Protein AF-A0A645CB06-F1 (afdb_monomer)

Structure (mmCIF, N/CA/C/O backbone):
data_AF-A0A645CB06-F1
#
_entry.id   AF-A0A645CB06-F1
#
loop_
_atom_site.group_PDB
_atom_site.id
_atom_site.type_symbol
_atom_site.label_atom_id
_atom_site.label_alt_id
_atom_site.label_comp_id
_atom_site.label_asym_id
_atom_site.label_entity_id
_atom_site.label_seq_id
_atom_site.pdbx_PDB_ins_code
_atom_site.Cartn_x
_atom_site.Cartn_y
_atom_site.Cartn_z
_atom_site.occupancy
_atom_site.B_iso_or_equiv
_atom_site.auth_seq_id
_atom_site.auth_comp_id
_atom_site.auth_asym_id
_atom_site.auth_atom_id
_atom_site.pdbx_PDB_model_num
ATOM 1 N N . MET A 1 1 ? -3.527 13.527 -7.424 1.00 61.41 1 MET A N 1
ATOM 2 C CA . MET A 1 1 ? -4.288 12.298 -7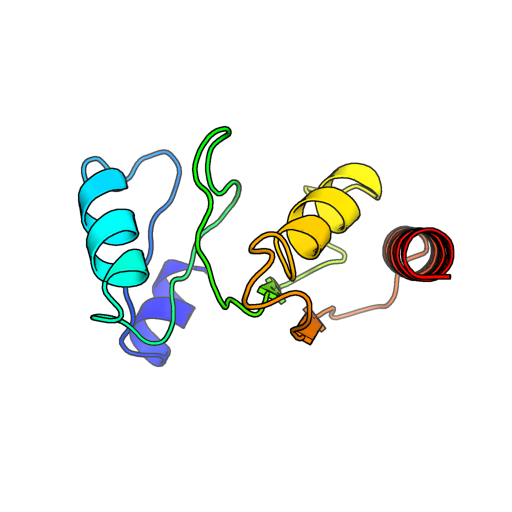.743 1.00 61.41 1 MET A CA 1
ATOM 3 C C . MET A 1 1 ? -5.057 11.778 -6.530 1.00 61.41 1 MET A C 1
ATOM 5 O O . MET A 1 1 ? -6.272 11.673 -6.624 1.00 61.41 1 MET A O 1
ATOM 9 N N . SER A 1 2 ? -4.398 11.573 -5.382 1.00 72.00 2 SER A N 1
ATOM 10 C CA . SER A 1 2 ? -5.005 11.090 -4.123 1.00 72.00 2 SER A CA 1
ATOM 11 C C . SER A 1 2 ? -6.306 11.798 -3.714 1.00 72.00 2 SER A C 1
ATOM 13 O O . SER A 1 2 ? -7.317 11.135 -3.523 1.00 72.00 2 SER A O 1
ATOM 15 N N . LEU A 1 3 ? -6.337 13.137 -3.680 1.00 77.62 3 LEU A N 1
ATOM 16 C CA . LEU A 1 3 ? -7.549 13.892 -3.309 1.00 77.62 3 LEU A CA 1
ATOM 17 C C . LEU A 1 3 ? -8.709 13.752 -4.309 1.00 77.62 3 LEU A C 1
ATOM 19 O O . LEU A 1 3 ? -9.864 13.887 -3.922 1.00 77.62 3 LEU A O 1
ATOM 23 N N . ARG A 1 4 ? -8.427 13.509 -5.597 1.00 83.44 4 ARG A N 1
ATOM 24 C CA . ARG A 1 4 ? -9.481 13.287 -6.603 1.00 83.44 4 ARG A CA 1
ATOM 25 C C . ARG A 1 4 ? -10.083 11.894 -6.459 1.00 83.44 4 ARG A C 1
ATOM 27 O O . ARG A 1 4 ? -11.300 11.775 -6.476 1.00 83.44 4 ARG A O 1
ATOM 34 N N . LEU A 1 5 ? -9.239 10.877 -6.271 1.00 83.88 5 LEU A N 1
ATOM 35 C CA . LEU A 1 5 ? -9.682 9.502 -6.039 1.00 83.88 5 LEU A CA 1
ATOM 36 C C . LEU A 1 5 ? -10.510 9.400 -4.752 1.00 83.88 5 LEU A C 1
ATOM 38 O O . LEU A 1 5 ? -11.590 8.829 -4.763 1.00 83.88 5 LEU A O 1
ATOM 42 N N . ALA A 1 6 ? -10.047 10.034 -3.677 1.00 86.38 6 ALA A N 1
ATOM 43 C CA . ALA A 1 6 ? -10.762 10.088 -2.407 1.00 86.38 6 ALA A CA 1
ATOM 44 C C . ALA A 1 6 ? -12.143 10.748 -2.526 1.00 86.38 6 ALA A C 1
ATOM 46 O O . ALA A 1 6 ? -13.126 10.219 -2.020 1.00 86.38 6 ALA A O 1
ATOM 47 N N . LYS A 1 7 ? -12.234 11.866 -3.262 1.00 86.81 7 LYS A N 1
ATOM 48 C CA . LYS A 1 7 ? -13.517 12.513 -3.572 1.00 86.81 7 LYS A CA 1
ATOM 49 C C . LYS A 1 7 ? -14.434 11.617 -4.402 1.00 86.81 7 LYS A C 1
ATOM 51 O O . LYS A 1 7 ? -15.618 11.559 -4.113 1.00 86.81 7 LYS A O 1
ATOM 56 N N . LEU A 1 8 ? -13.895 10.924 -5.406 1.00 89.62 8 LEU A N 1
ATOM 57 C CA . LEU A 1 8 ? -14.668 10.008 -6.248 1.00 89.62 8 LEU A CA 1
ATOM 58 C C . LEU A 1 8 ? -15.239 8.838 -5.432 1.00 89.62 8 LEU A C 1
ATOM 60 O O . LEU A 1 8 ? -16.406 8.490 -5.580 1.00 89.62 8 LEU A O 1
ATOM 64 N N . LEU A 1 9 ? -14.419 8.263 -4.552 1.00 88.12 9 LEU A N 1
ATOM 65 C CA . LEU A 1 9 ? -14.780 7.129 -3.703 1.00 88.12 9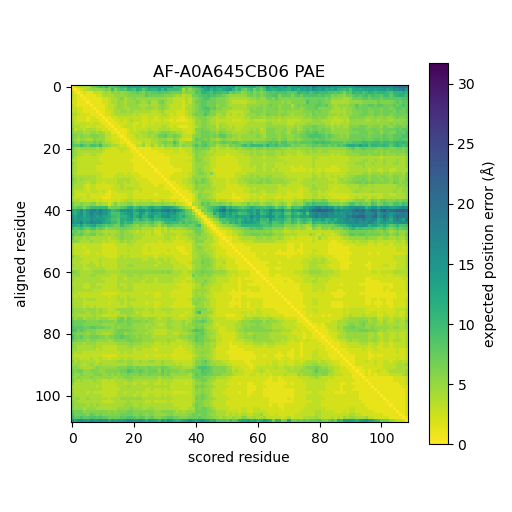 LEU A CA 1
ATOM 66 C C . LEU A 1 9 ? -15.521 7.535 -2.417 1.00 88.12 9 LEU A C 1
ATOM 68 O O . LEU A 1 9 ? -15.936 6.658 -1.672 1.00 88.12 9 LEU A O 1
ATOM 72 N N . HIS A 1 10 ? -15.699 8.835 -2.158 1.00 90.25 10 HIS A N 1
ATOM 73 C CA . HIS A 1 10 ? -16.300 9.374 -0.930 1.00 90.25 10 HIS A CA 1
ATOM 74 C C . HIS A 1 10 ? -15.637 8.851 0.357 1.00 90.25 10 HIS A C 1
ATOM 76 O O . HIS A 1 10 ? -16.306 8.482 1.320 1.00 90.25 10 HIS A O 1
ATOM 82 N N . VAL A 1 11 ? -14.303 8.821 0.370 1.00 91.56 11 VAL A N 1
ATOM 83 C CA . VAL A 1 11 ? -13.492 8.252 1.459 1.00 91.56 11 VAL A CA 1
ATOM 84 C C . VAL A 1 11 ? -12.462 9.258 1.969 1.00 91.56 11 VAL A C 1
ATOM 86 O O . VAL A 1 11 ? -12.068 10.171 1.232 1.00 91.56 11 VAL A O 1
ATOM 89 N N . PRO A 1 12 ? -11.990 9.115 3.219 1.00 91.50 12 PRO A N 1
ATOM 90 C CA . PRO A 1 12 ? -10.935 9.960 3.754 1.00 91.50 12 PRO A CA 1
ATOM 91 C C . PRO A 1 12 ? -9.619 9.782 2.996 1.00 91.50 12 PRO A C 1
ATOM 93 O O . PRO A 1 12 ? -9.291 8.710 2.476 1.00 91.50 12 PRO A O 1
ATOM 96 N N . ALA A 1 13 ? -8.827 10.853 2.989 1.00 90.25 13 ALA A N 1
ATOM 97 C CA . ALA A 1 13 ? -7.468 10.816 2.489 1.00 90.25 13 ALA A CA 1
ATOM 98 C C . ALA A 1 13 ? -6.527 11.692 3.297 1.00 90.25 13 ALA A C 1
ATOM 100 O O . ALA A 1 13 ? -6.905 12.778 3.738 1.00 90.25 13 ALA A O 1
ATOM 101 N N . PHE A 1 14 ? -5.278 11.252 3.415 1.00 88.62 14 PHE A N 1
ATOM 102 C CA . PHE A 1 14 ? -4.230 12.032 4.058 1.00 88.62 14 PHE A CA 1
ATOM 103 C C . PHE A 1 14 ? -2.908 11.968 3.289 1.00 88.62 14 PHE A C 1
ATOM 105 O O . PHE A 1 14 ? -2.665 11.105 2.443 1.00 88.62 14 PHE A O 1
ATOM 112 N N . ASN A 1 15 ? -2.044 12.933 3.571 1.00 86.19 15 ASN A N 1
ATOM 113 C CA . ASN A 1 15 ? -0.653 12.961 3.134 1.00 86.19 15 ASN A CA 1
ATOM 114 C C . ASN A 1 15 ? 0.222 13.532 4.261 1.00 86.19 15 ASN A C 1
ATOM 116 O O . ASN A 1 15 ? -0.277 13.850 5.338 1.00 86.19 15 ASN A O 1
ATOM 120 N N . SER A 1 16 ? 1.520 13.699 4.007 1.00 81.19 16 SER A N 1
ATOM 121 C CA . SER A 1 16 ? 2.487 14.209 4.990 1.00 81.19 16 SER A CA 1
ATOM 122 C C . SER A 1 16 ? 2.187 15.609 5.548 1.00 81.19 16 SER A C 1
ATOM 124 O O . SER A 1 16 ? 2.786 15.998 6.544 1.00 81.19 16 SER A O 1
ATOM 126 N N . LYS A 1 17 ? 1.280 16.373 4.930 1.00 83.88 17 LYS A N 1
ATOM 127 C CA . LYS A 1 17 ? 0.850 17.708 5.373 1.00 83.88 17 LYS A CA 1
ATOM 128 C C . LYS A 1 17 ? -0.525 17.710 6.046 1.00 83.88 17 LYS A C 1
ATOM 130 O O . LYS A 1 17 ? -1.014 18.781 6.392 1.00 83.88 17 LYS A O 1
ATOM 135 N N . THR A 1 18 ? -1.180 16.557 6.185 1.00 86.31 18 THR A N 1
ATOM 136 C CA . THR A 1 18 ? -2.481 16.464 6.858 1.00 86.31 18 THR A CA 1
ATOM 137 C C . THR A 1 18 ? -2.273 16.533 8.375 1.00 86.31 18 THR A C 1
ATOM 139 O O . THR A 1 18 ? -1.632 15.630 8.913 1.00 86.31 18 THR A O 1
ATOM 142 N N . PRO A 1 19 ? -2.797 17.563 9.069 1.00 83.81 19 PRO A N 1
ATOM 143 C CA . PRO A 1 19 ? -2.575 17.737 10.506 1.00 83.81 19 PRO A CA 1
ATOM 144 C C . PRO A 1 19 ? -3.227 16.626 11.342 1.00 83.81 19 PRO A C 1
ATOM 146 O O . PRO A 1 19 ? -2.600 16.112 12.260 1.00 83.81 19 PRO A O 1
ATOM 149 N N . ASP A 1 20 ? -4.425 16.173 10.964 1.00 84.19 20 ASP A N 1
ATOM 150 C CA . ASP A 1 20 ? -5.239 15.247 11.771 1.00 84.19 20 ASP A CA 1
ATOM 151 C C . ASP A 1 20 ? -5.159 13.786 11.289 1.00 84.19 20 ASP A C 1
ATOM 153 O O . ASP A 1 20 ? -6.139 13.036 11.313 1.00 84.19 20 ASP A O 1
ATOM 157 N N . LYS A 1 21 ? -3.988 13.366 10.792 1.00 85.75 21 LYS A N 1
ATOM 158 C CA . LYS A 1 21 ? -3.791 12.021 10.217 1.00 85.75 21 LYS A CA 1
ATOM 159 C C . LYS A 1 21 ? -4.117 10.900 11.218 1.00 85.75 21 LYS A C 1
ATOM 161 O O . LYS A 1 21 ? -4.718 9.903 10.828 1.00 85.75 21 LYS A O 1
ATOM 166 N N . ASP A 1 22 ? -3.776 11.085 12.493 1.00 86.44 22 ASP A N 1
ATOM 167 C CA . ASP A 1 22 ? -3.931 10.058 13.528 1.00 86.44 22 ASP A CA 1
ATOM 168 C C . ASP A 1 22 ? -5.411 9.793 13.813 1.00 86.44 22 ASP A C 1
ATOM 170 O O . ASP A 1 22 ? -5.843 8.643 13.867 1.00 86.44 22 ASP A O 1
ATOM 174 N N . GLN A 1 23 ? -6.227 10.851 13.853 1.00 89.56 23 GLN A N 1
ATOM 175 C CA . GLN A 1 23 ? -7.673 10.726 14.011 1.00 89.56 23 GLN A CA 1
ATOM 176 C C . GLN A 1 23 ? -8.309 9.972 12.833 1.00 89.56 23 GLN A C 1
ATOM 178 O O . GLN A 1 23 ? -9.184 9.131 13.040 1.00 89.56 23 GLN A O 1
ATOM 183 N N . LEU A 1 24 ? -7.879 10.246 11.596 1.00 89.62 24 LEU A N 1
ATOM 184 C CA . LEU A 1 24 ? -8.366 9.530 10.410 1.00 89.62 24 LEU A CA 1
ATOM 185 C C . LEU A 1 24 ? -7.984 8.046 10.441 1.00 89.62 24 LEU A C 1
ATOM 187 O O . LEU A 1 24 ? -8.807 7.189 10.113 1.00 89.62 24 LEU A O 1
ATOM 191 N N . ILE A 1 25 ? -6.755 7.741 10.859 1.00 88.44 25 ILE A N 1
ATOM 192 C CA . ILE A 1 25 ? -6.262 6.370 11.009 1.00 88.44 25 ILE A CA 1
ATOM 193 C C . ILE A 1 25 ? -7.058 5.627 12.083 1.00 88.44 25 ILE A C 1
ATOM 195 O O . ILE A 1 25 ? -7.468 4.492 11.850 1.00 88.44 25 ILE A O 1
ATOM 199 N N . ASP A 1 26 ? -7.336 6.260 13.222 1.00 89.50 26 ASP A N 1
ATOM 200 C CA . ASP A 1 26 ? -8.138 5.656 14.287 1.00 89.50 26 ASP A CA 1
ATOM 201 C C . ASP A 1 26 ? -9.581 5.400 13.847 1.00 89.50 26 ASP A C 1
ATOM 203 O O . ASP A 1 26 ? -10.140 4.342 14.136 1.00 89.50 26 ASP A O 1
ATOM 207 N N . GLN A 1 27 ? -10.188 6.324 13.096 1.00 91.62 27 GLN A N 1
ATOM 208 C CA . GLN A 1 27 ? -11.515 6.106 12.519 1.00 91.62 27 GLN A CA 1
ATOM 209 C C . GLN A 1 27 ? -11.525 4.923 11.542 1.00 91.62 27 GLN A C 1
ATOM 211 O O . GLN A 1 27 ? -12.445 4.105 11.586 1.00 91.62 27 GLN A O 1
ATOM 216 N N . PHE A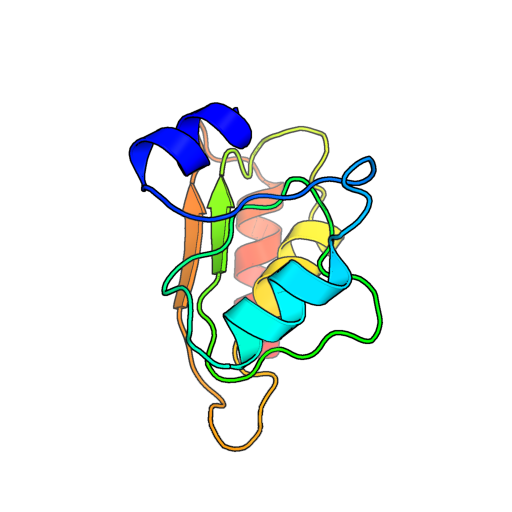 1 28 ? -10.507 4.812 10.686 1.00 90.94 28 PHE A N 1
ATOM 217 C CA . PHE A 1 28 ? -10.365 3.684 9.765 1.00 90.94 28 PHE A CA 1
ATOM 218 C C . PHE A 1 28 ? -10.144 2.364 10.517 1.00 90.94 28 PHE A C 1
ATOM 220 O O . PHE A 1 28 ? -10.826 1.383 10.239 1.00 90.94 28 PHE A O 1
ATOM 227 N N . ARG A 1 29 ? -9.293 2.354 11.552 1.00 88.06 29 ARG A N 1
ATOM 228 C CA . ARG A 1 29 ? -9.073 1.190 12.429 1.00 88.06 29 ARG A CA 1
ATOM 229 C C . ARG A 1 29 ? -10.355 0.738 13.136 1.00 88.06 29 ARG A C 1
ATOM 231 O O . ARG A 1 29 ? -10.547 -0.452 13.344 1.00 88.06 29 ARG A O 1
ATOM 238 N N . GLN A 1 30 ? -11.230 1.673 13.498 1.00 90.62 30 GLN A N 1
ATOM 239 C CA . GLN A 1 30 ? -12.541 1.390 14.094 1.00 90.62 30 GLN A CA 1
ATOM 240 C C . GLN A 1 30 ? -13.593 0.928 13.068 1.00 90.62 30 GLN A C 1
ATOM 242 O O . GLN A 1 30 ? -14.748 0.734 13.439 1.00 90.62 30 GLN A O 1
ATOM 247 N N . GLY A 1 31 ? -13.240 0.796 11.784 1.00 89.81 31 GLY A N 1
ATOM 248 C CA . GLY A 1 31 ? -14.163 0.379 10.728 1.00 89.81 31 GLY A CA 1
ATOM 249 C C . GLY A 1 31 ? -15.173 1.453 10.313 1.00 89.81 31 GLY A C 1
ATOM 250 O O . GLY A 1 31 ? -16.149 1.141 9.638 1.00 89.81 31 GLY A O 1
ATOM 251 N N . LYS A 1 32 ? -14.965 2.726 10.689 1.00 92.81 32 LYS A N 1
ATOM 252 C CA . LYS A 1 32 ? -15.863 3.829 10.286 1.00 92.81 32 LYS A CA 1
ATOM 253 C C . LYS A 1 32 ? -15.793 4.131 8.792 1.00 92.81 32 LYS A C 1
ATOM 255 O O . LYS A 1 32 ? -16.724 4.716 8.247 1.00 92.81 32 LYS A O 1
ATOM 260 N N . TRP A 1 33 ? -14.691 3.754 8.149 1.00 91.12 33 TRP A N 1
ATOM 261 C CA . TRP A 1 33 ? -14.455 3.962 6.728 1.00 91.12 33 TRP A CA 1
ATOM 262 C C . TRP A 1 33 ? -14.036 2.643 6.078 1.00 91.12 33 TRP A C 1
ATOM 264 O O . TRP A 1 33 ? -13.127 1.998 6.594 1.00 91.12 33 TRP A O 1
ATOM 274 N N . PRO A 1 34 ? -14.644 2.247 4.946 1.00 90.00 34 PRO A N 1
ATOM 275 C CA . PRO A 1 34 ? -14.265 1.020 4.245 1.00 90.00 34 PRO A CA 1
ATOM 276 C C . PRO A 1 34 ? -12.946 1.163 3.473 1.00 90.00 34 PRO A C 1
ATOM 278 O O . PRO A 1 34 ? -12.272 0.174 3.218 1.00 90.00 34 PRO A O 1
ATOM 281 N N . PHE A 1 35 ? -12.556 2.392 3.116 1.00 91.44 35 PHE A N 1
ATOM 282 C CA . PHE A 1 35 ? -11.313 2.680 2.401 1.00 91.44 35 PHE A CA 1
ATOM 283 C C . PHE A 1 35 ? -10.619 3.914 2.979 1.00 91.44 35 PHE A C 1
ATOM 285 O O . PHE A 1 35 ? -11.265 4.815 3.519 1.00 91.44 35 PHE A O 1
ATOM 292 N N . LEU A 1 36 ? -9.301 3.975 2.799 1.00 91.06 36 LEU A N 1
ATOM 293 C CA . LEU A 1 36 ? -8.457 5.101 3.187 1.00 91.06 36 LEU A CA 1
ATOM 294 C C . LEU A 1 36 ? -7.402 5.337 2.105 1.00 91.06 36 LEU A C 1
ATOM 296 O O . LEU A 1 36 ? -6.654 4.428 1.753 1.00 91.06 36 LEU A O 1
ATOM 300 N N . VAL A 1 37 ? -7.329 6.558 1.570 1.00 91.62 37 VAL A N 1
ATOM 301 C CA . VAL A 1 37 ? -6.372 6.900 0.504 1.00 91.62 37 VAL A CA 1
ATOM 302 C C . VAL A 1 37 ? -5.198 7.695 1.078 1.00 91.62 37 VAL A C 1
ATOM 304 O O . VAL A 1 37 ? -5.377 8.782 1.621 1.00 91.62 37 VAL A O 1
ATOM 307 N N . CYS A 1 38 ? -3.968 7.220 0.897 1.00 88.88 38 CYS A N 1
ATOM 308 C CA . CYS A 1 38 ? -2.762 7.939 1.321 1.00 88.88 38 CYS A CA 1
ATOM 309 C C . CYS A 1 38 ? -1.709 8.007 0.209 1.00 88.88 38 CYS A C 1
ATOM 311 O O . CYS A 1 38 ? -1.720 7.195 -0.713 1.00 88.88 38 CYS A O 1
ATOM 313 N N . THR A 1 39 ? -0.803 8.990 0.261 1.00 80.56 39 THR A N 1
ATOM 314 C CA . THR A 1 39 ? 0.236 9.158 -0.775 1.00 80.56 39 THR A CA 1
ATOM 315 C C . THR A 1 39 ? 1.460 8.284 -0.555 1.00 80.56 39 THR A C 1
ATOM 317 O O . THR A 1 39 ? 1.959 7.698 -1.505 1.00 80.56 39 THR A O 1
ATOM 320 N N . THR A 1 40 ? 1.958 8.209 0.674 1.00 64.56 40 THR A N 1
ATOM 321 C CA . THR A 1 40 ? 3.154 7.435 1.007 1.00 64.56 40 THR A CA 1
ATOM 322 C C . THR A 1 40 ? 3.221 7.308 2.520 1.00 64.56 40 THR A C 1
ATOM 324 O O . THR A 1 40 ? 3.178 8.317 3.218 1.00 64.56 40 THR A O 1
ATOM 327 N N . VAL A 1 41 ? 3.359 6.063 2.984 1.00 58.31 41 VAL A N 1
ATOM 328 C CA . VAL A 1 41 ? 3.566 5.653 4.379 1.00 58.31 41 VAL A CA 1
ATOM 329 C C . VAL A 1 41 ? 2.306 5.698 5.264 1.00 58.31 41 VAL A C 1
ATOM 331 O O . VAL A 1 41 ? 1.868 6.742 5.735 1.00 58.31 41 VAL A O 1
ATOM 334 N N . LEU A 1 42 ? 1.796 4.505 5.592 1.00 61.44 42 LEU A N 1
ATOM 335 C CA . LEU A 1 42 ? 1.294 4.242 6.942 1.00 61.44 42 LEU A CA 1
ATOM 336 C C . LEU A 1 42 ? 2.523 4.251 7.855 1.00 61.44 42 LEU A C 1
ATOM 338 O O . LEU A 1 42 ? 3.433 3.440 7.650 1.00 61.44 42 LEU A O 1
ATOM 342 N N . GLU A 1 43 ? 2.602 5.199 8.786 1.00 55.56 43 GLU A N 1
ATOM 343 C CA . GLU A 1 43 ? 3.791 5.420 9.618 1.00 55.56 43 GLU A CA 1
ATOM 344 C C . GLU A 1 43 ? 4.273 4.140 10.312 1.00 55.56 43 GLU A C 1
ATOM 346 O O . GLU A 1 43 ? 3.528 3.173 10.541 1.00 55.56 43 GLU A O 1
ATOM 351 N N . ARG A 1 44 ? 5.581 4.089 10.595 1.00 57.88 44 ARG A N 1
ATOM 352 C CA . ARG A 1 44 ? 6.137 3.036 11.450 1.00 57.88 44 ARG A CA 1
ATOM 353 C C . ARG A 1 44 ? 5.345 3.034 12.761 1.00 57.88 44 ARG A C 1
ATOM 355 O O . ARG A 1 44 ? 5.116 4.090 13.333 1.00 57.88 44 ARG A O 1
ATOM 362 N N . GLY A 1 45 ? 4.915 1.856 13.206 1.00 60.44 45 GLY A N 1
ATOM 363 C CA . GLY A 1 45 ? 4.127 1.698 14.435 1.00 60.44 45 GLY A CA 1
ATOM 364 C C . GLY A 1 45 ? 2.608 1.637 14.245 1.00 60.44 45 GLY A C 1
ATOM 365 O O . GLY A 1 45 ? 1.907 1.282 15.186 1.00 60.44 45 GLY A O 1
ATOM 366 N N . ILE A 1 46 ? 2.080 1.890 13.042 1.00 71.50 46 ILE A N 1
ATOM 367 C CA . ILE A 1 46 ? 0.643 1.740 12.778 1.00 71.50 46 ILE A CA 1
ATOM 368 C C . ILE A 1 46 ? 0.383 0.355 12.185 1.00 71.50 46 ILE A C 1
ATOM 370 O O . ILE A 1 46 ? 0.663 0.111 11.010 1.00 71.50 46 ILE A O 1
ATOM 374 N N . THR A 1 47 ? -0.139 -0.559 13.003 1.00 76.75 47 THR A N 1
ATOM 375 C CA . THR A 1 47 ? -0.750 -1.811 12.533 1.00 76.75 47 THR A CA 1
ATOM 376 C C . THR A 1 47 ? -2.254 -1.598 12.422 1.00 76.75 47 THR A C 1
ATOM 378 O O . THR A 1 47 ? -2.887 -1.106 13.362 1.00 76.75 47 THR A O 1
ATOM 381 N N . ILE A 1 48 ? -2.807 -1.920 11.256 1.00 84.94 48 ILE A N 1
ATOM 382 C CA . ILE A 1 48 ? -4.245 -1.923 10.998 1.00 84.94 48 ILE A CA 1
ATOM 383 C C . ILE A 1 48 ? -4.588 -3.357 10.631 1.00 84.94 48 ILE A C 1
ATOM 385 O O . ILE A 1 48 ? -4.010 -3.910 9.697 1.00 84.94 48 ILE A O 1
ATOM 389 N N . SER A 1 49 ? -5.442 -3.964 11.439 1.00 87.25 49 SER A N 1
ATOM 390 C CA . SER A 1 49 ? -5.869 -5.347 11.278 1.00 87.25 49 SER A CA 1
ATOM 391 C C . SER A 1 49 ? -6.835 -5.491 10.112 1.00 87.25 49 SER A C 1
ATOM 393 O O . SER A 1 49 ? -7.603 -4.568 9.850 1.00 87.25 49 SER A O 1
ATOM 395 N N . ASN A 1 50 ? -6.832 -6.666 9.478 1.00 90.44 50 ASN A N 1
ATOM 396 C CA . ASN A 1 50 ? -7.802 -7.041 8.447 1.00 90.44 50 ASN A CA 1
ATOM 397 C C . ASN A 1 50 ? -7.905 -6.019 7.296 1.00 90.44 50 ASN A C 1
ATOM 399 O O . ASN A 1 50 ? -8.973 -5.461 7.047 1.00 90.44 50 ASN A O 1
ATOM 403 N N . ILE A 1 51 ? -6.777 -5.734 6.636 1.00 91.31 51 ILE A N 1
ATOM 404 C CA . ILE A 1 51 ? -6.726 -4.801 5.504 1.00 91.31 51 ILE A CA 1
ATOM 405 C C . ILE A 1 51 ? -6.209 -5.468 4.233 1.00 91.31 51 ILE A C 1
ATOM 407 O O . ILE A 1 51 ? -5.267 -6.263 4.272 1.00 91.31 51 ILE A O 1
ATOM 411 N N . ASP A 1 52 ? -6.764 -5.017 3.114 1.00 93.88 52 ASP A N 1
ATOM 412 C CA . ASP A 1 52 ? -6.234 -5.222 1.771 1.00 93.88 52 ASP A CA 1
ATOM 413 C C . ASP A 1 52 ? -5.479 -3.967 1.316 1.00 93.88 52 ASP A C 1
ATOM 415 O O . ASP A 1 52 ? -5.703 -2.858 1.819 1.00 93.88 52 ASP A O 1
ATOM 419 N N . VAL A 1 53 ? -4.566 -4.119 0.358 1.00 93.50 53 VAL A N 1
ATOM 420 C CA . VAL A 1 53 ? -3.716 -3.016 -0.110 1.00 93.50 53 VAL A CA 1
ATOM 421 C C . VAL A 1 53 ? -3.784 -2.873 -1.623 1.00 93.50 53 VAL A C 1
ATOM 423 O O . VAL A 1 53 ? -3.553 -3.819 -2.368 1.00 93.50 53 VAL A O 1
ATOM 426 N N . CYS A 1 54 ? -4.026 -1.648 -2.092 1.00 94.50 54 CYS A N 1
ATOM 427 C CA . CYS A 1 54 ? -3.964 -1.296 -3.507 1.00 94.50 54 CYS A CA 1
ATOM 428 C C . CYS A 1 54 ? -2.957 -0.162 -3.734 1.00 94.50 54 CYS A C 1
ATOM 430 O O . CYS A 1 54 ? -3.113 0.940 -3.202 1.00 94.50 54 CYS A O 1
ATOM 432 N N . ILE A 1 55 ? -1.939 -0.414 -4.557 1.00 93.44 55 ILE A N 1
ATOM 433 C CA . ILE A 1 55 ? -0.936 0.570 -4.972 1.00 93.44 55 ILE A CA 1
ATOM 434 C C . ILE A 1 55 ? -1.308 1.087 -6.360 1.00 93.44 55 ILE A C 1
ATOM 436 O O . ILE A 1 55 ? -1.326 0.332 -7.330 1.00 93.44 55 ILE A O 1
ATOM 440 N N . PHE A 1 56 ? -1.578 2.387 -6.460 1.00 92.81 56 PHE A N 1
ATOM 441 C CA . PHE A 1 56 ? -1.783 3.065 -7.740 1.00 92.81 56 PHE A CA 1
ATOM 442 C C . PHE A 1 56 ? -0.460 3.590 -8.297 1.00 92.81 56 PHE A C 1
ATOM 444 O O . PHE A 1 56 ? 0.338 4.161 -7.552 1.00 92.81 56 PHE A O 1
ATOM 451 N N . ASN A 1 57 ? -0.280 3.462 -9.612 1.00 93.12 57 ASN A N 1
ATOM 452 C CA . ASN A 1 57 ? 0.938 3.821 -10.338 1.00 93.12 57 ASN A CA 1
ATOM 453 C C . ASN A 1 57 ? 2.176 3.127 -9.746 1.00 93.12 57 ASN A C 1
ATOM 455 O O . ASN A 1 57 ? 3.143 3.789 -9.362 1.00 93.12 57 ASN A O 1
ATOM 459 N N . GLY A 1 58 ? 2.137 1.797 -9.622 1.00 94.06 58 GLY A N 1
ATOM 460 C CA . GLY A 1 58 ? 3.242 1.007 -9.061 1.00 94.06 58 GLY A CA 1
ATOM 461 C C . GLY A 1 58 ? 4.574 1.151 -9.812 1.00 94.06 58 GLY A C 1
ATOM 462 O O . GLY A 1 58 ? 5.642 0.939 -9.245 1.00 94.06 58 GLY A O 1
ATOM 463 N N . GLU A 1 59 ? 4.524 1.561 -11.075 1.00 95.19 59 GLU A N 1
ATOM 464 C CA . GLU A 1 59 ? 5.657 1.909 -11.930 1.00 95.19 59 GLU A CA 1
ATOM 465 C C . GLU A 1 59 ? 6.258 3.288 -11.617 1.00 95.19 59 GLU A C 1
ATOM 467 O O . GLU A 1 59 ? 7.365 3.594 -12.050 1.00 95.19 59 GLU A O 1
ATOM 472 N N . HIS A 1 60 ? 5.596 4.135 -10.826 1.00 94.38 60 HIS A N 1
ATOM 473 C CA . HIS A 1 60 ? 6.096 5.476 -10.526 1.00 94.38 60 HIS A CA 1
ATOM 474 C C . HIS A 1 60 ? 7.483 5.431 -9.859 1.00 94.38 60 HIS A C 1
ATOM 476 O O . HIS A 1 60 ? 7.753 4.588 -9.005 1.00 94.38 60 HIS A O 1
ATOM 482 N N . VAL A 1 61 ? 8.372 6.364 -10.217 1.00 92.81 61 VAL A N 1
ATOM 483 C CA . VAL A 1 61 ? 9.784 6.397 -9.769 1.00 92.81 61 VAL A CA 1
ATOM 484 C C . VAL A 1 61 ? 9.962 6.525 -8.249 1.00 92.81 61 VAL A C 1
ATOM 486 O O . VAL A 1 61 ? 11.015 6.206 -7.714 1.00 92.81 61 VAL A O 1
ATOM 489 N N . VAL A 1 62 ? 8.919 6.968 -7.541 1.00 90.75 62 VAL A N 1
ATOM 490 C CA . VAL A 1 62 ? 8.903 7.037 -6.068 1.00 90.75 62 VAL A CA 1
ATOM 491 C C . VAL A 1 62 ? 8.952 5.655 -5.411 1.00 90.75 62 VAL A C 1
ATOM 493 O O . VAL A 1 62 ? 9.345 5.555 -4.253 1.00 90.75 62 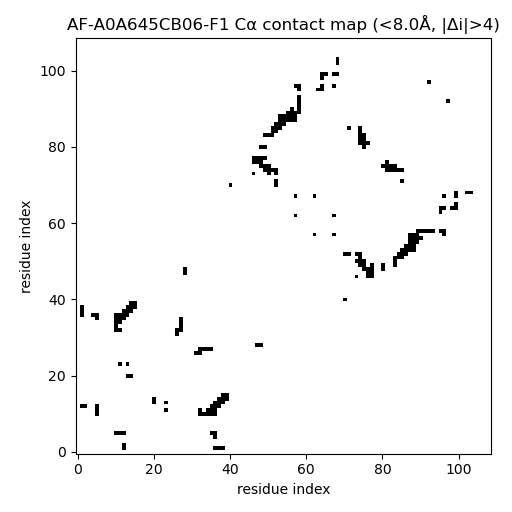VAL A O 1
ATOM 496 N N . PHE A 1 63 ? 8.536 4.613 -6.135 1.00 92.56 63 PHE A N 1
ATOM 497 C CA . PHE A 1 63 ? 8.545 3.240 -5.659 1.00 92.56 63 PHE A CA 1
ATOM 498 C C . PHE A 1 63 ? 9.741 2.486 -6.237 1.00 92.56 63 PHE A C 1
ATOM 500 O O . PHE A 1 63 ? 9.907 2.383 -7.458 1.00 92.56 63 PHE A O 1
ATOM 507 N N . ASP A 1 64 ? 10.537 1.929 -5.336 1.00 94.81 64 ASP A N 1
ATOM 508 C CA . ASP A 1 64 ? 11.512 0.872 -5.586 1.00 94.81 64 ASP A CA 1
ATOM 509 C C . ASP A 1 64 ? 10.951 -0.496 -5.144 1.00 94.81 64 ASP A C 1
ATOM 511 O O . ASP A 1 64 ? 9.855 -0.597 -4.588 1.00 94.81 64 ASP A O 1
ATOM 515 N N . VAL A 1 65 ? 11.697 -1.577 -5.388 1.00 96.31 65 V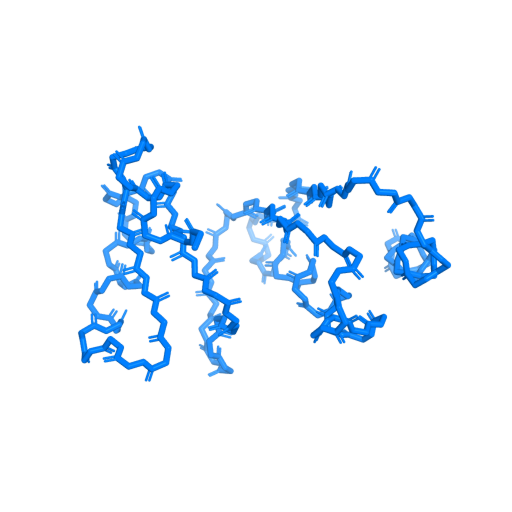AL A N 1
ATOM 516 C CA . VAL A 1 65 ? 11.266 -2.936 -5.007 1.00 96.31 65 VAL A CA 1
ATOM 517 C C . VAL A 1 65 ? 10.997 -3.031 -3.503 1.00 96.31 65 VAL A C 1
ATOM 519 O O . VAL A 1 65 ? 9.978 -3.583 -3.091 1.00 96.31 65 VAL A O 1
ATOM 522 N N . ALA A 1 66 ? 11.879 -2.460 -2.678 1.00 94.19 66 ALA A N 1
ATOM 523 C CA . ALA A 1 66 ? 11.780 -2.540 -1.226 1.00 94.19 66 ALA A CA 1
ATOM 524 C C . ALA A 1 66 ? 10.518 -1.847 -0.692 1.00 94.19 66 ALA A C 1
ATOM 526 O O . ALA A 1 66 ? 9.810 -2.417 0.136 1.00 94.19 66 ALA A O 1
ATOM 527 N N . SER A 1 67 ? 10.203 -0.647 -1.177 1.00 93.06 67 SER A N 1
ATOM 528 C CA . SER A 1 67 ? 8.999 0.089 -0.786 1.00 93.06 67 SER A CA 1
ATOM 529 C C . SER A 1 67 ? 7.722 -0.621 -1.233 1.00 93.06 67 SER A C 1
ATOM 531 O O . SER A 1 67 ? 6.791 -0.711 -0.433 1.00 93.06 67 SER A O 1
ATOM 533 N N . LEU A 1 68 ? 7.677 -1.200 -2.441 1.00 94.50 68 LEU A N 1
ATOM 534 C CA . LEU A 1 68 ? 6.534 -2.014 -2.877 1.00 94.50 68 LEU A CA 1
ATOM 535 C C . LEU A 1 68 ? 6.331 -3.226 -1.955 1.00 94.50 68 LEU A C 1
ATOM 537 O O . LEU A 1 68 ? 5.226 -3.430 -1.453 1.00 94.50 68 LEU A O 1
ATOM 541 N N . VAL A 1 69 ? 7.395 -3.984 -1.666 1.00 94.50 69 VAL A N 1
ATOM 542 C CA . VAL A 1 69 ? 7.341 -5.148 -0.762 1.00 94.50 69 VAL A CA 1
ATOM 543 C C . VAL A 1 69 ? 6.898 -4.735 0.643 1.00 94.50 69 VAL A C 1
ATOM 545 O O . VAL A 1 69 ? 6.051 -5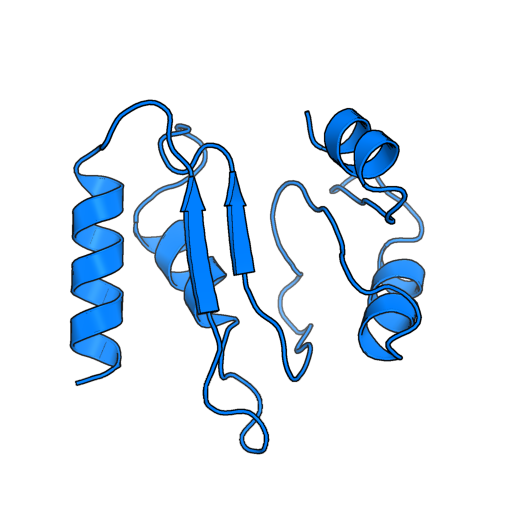.392 1.242 1.00 94.50 69 VAL A O 1
ATOM 548 N N . GLN A 1 70 ? 7.408 -3.621 1.173 1.00 90.38 70 GLN A N 1
ATOM 549 C CA . GLN A 1 70 ? 7.023 -3.114 2.493 1.00 90.38 70 GLN A CA 1
ATOM 550 C C . GLN A 1 70 ? 5.553 -2.696 2.570 1.00 90.38 70 GLN A C 1
ATOM 552 O O . GLN A 1 70 ? 4.917 -2.902 3.607 1.00 90.38 70 GLN A O 1
ATOM 557 N N . ILE A 1 71 ? 5.025 -2.090 1.503 1.00 91.62 71 ILE A N 1
ATOM 558 C CA . ILE A 1 71 ? 3.616 -1.697 1.418 1.00 91.62 71 ILE A CA 1
ATOM 559 C C . ILE A 1 71 ? 2.733 -2.947 1.353 1.00 91.62 71 ILE A C 1
ATOM 561 O O . ILE A 1 71 ? 1.799 -3.061 2.144 1.00 91.62 71 ILE A O 1
ATOM 565 N N . MET A 1 72 ? 3.058 -3.911 0.488 1.00 92.69 72 MET A N 1
ATOM 566 C CA . MET A 1 72 ? 2.302 -5.166 0.373 1.00 92.69 72 MET A CA 1
ATOM 567 C C . MET A 1 72 ? 2.378 -5.999 1.658 1.00 92.69 72 MET A C 1
ATOM 569 O O . MET A 1 72 ? 1.379 -6.556 2.096 1.00 92.69 72 MET A O 1
ATOM 573 N N . GLY A 1 73 ? 3.520 -5.991 2.347 1.00 90.06 73 GLY A N 1
ATOM 574 C CA . GLY A 1 73 ? 3.707 -6.654 3.641 1.00 90.06 73 GLY A CA 1
ATOM 575 C C . GLY A 1 73 ? 2.947 -6.013 4.810 1.00 90.06 73 GLY A C 1
ATOM 576 O O . GLY A 1 73 ? 3.231 -6.332 5.967 1.00 90.06 73 GLY A O 1
ATOM 577 N N . ARG A 1 74 ? 2.041 -5.058 4.557 1.00 88.94 74 ARG A N 1
ATOM 578 C CA . ARG A 1 74 ? 1.036 -4.600 5.530 1.00 88.94 74 ARG A CA 1
ATOM 579 C C . ARG A 1 74 ? -0.173 -5.535 5.604 1.00 88.94 74 ARG A C 1
ATOM 581 O O . ARG A 1 74 ? -0.818 -5.556 6.648 1.00 88.94 74 ARG A O 1
ATOM 588 N N . ILE A 1 75 ? -0.422 -6.309 4.550 1.00 91.56 75 ILE A N 1
ATOM 589 C CA . ILE A 1 75 ? -1.423 -7.378 4.516 1.00 91.56 75 ILE A CA 1
ATOM 590 C C . ILE A 1 75 ? -0.980 -8.499 5.462 1.00 91.56 75 ILE A C 1
ATOM 592 O O . ILE A 1 75 ? 0.215 -8.764 5.595 1.00 91.56 75 ILE A O 1
ATOM 596 N N . GLY A 1 76 ? -1.930 -9.146 6.139 1.00 87.69 76 GLY A N 1
ATOM 597 C CA . GLY A 1 76 ? -1.646 -10.344 6.935 1.00 87.69 76 GLY A CA 1
ATOM 598 C C . GLY A 1 76 ? -0.847 -10.108 8.222 1.00 87.69 76 GLY A C 1
ATOM 599 O O . GLY A 1 76 ? -0.348 -11.056 8.818 1.00 87.69 76 GLY A O 1
ATOM 600 N N . ARG A 1 77 ? -0.683 -8.852 8.670 1.00 85.81 77 ARG A N 1
ATOM 601 C CA . ARG A 1 77 ? 0.088 -8.530 9.891 1.00 85.81 77 ARG A CA 1
ATOM 602 C C . ARG A 1 77 ? -0.625 -8.848 11.202 1.00 85.81 77 ARG A C 1
ATOM 604 O O . ARG A 1 77 ? 0.026 -8.859 12.245 1.00 85.81 77 ARG A O 1
ATOM 611 N N . ASP A 1 78 ? -1.938 -9.036 11.169 1.00 88.25 78 ASP A N 1
ATOM 612 C CA . ASP A 1 78 ? -2.693 -9.495 12.331 1.00 88.25 78 ASP A CA 1
ATOM 613 C C . ASP A 1 78 ? -2.775 -11.020 12.291 1.00 88.25 78 ASP A C 1
ATOM 615 O O . ASP A 1 78 ? -3.218 -11.592 11.302 1.00 88.25 78 ASP A O 1
ATOM 619 N N . ILE A 1 79 ? -2.385 -11.678 13.380 1.00 87.12 79 ILE A N 1
ATOM 620 C CA . ILE A 1 79 ? -2.434 -13.139 13.494 1.00 87.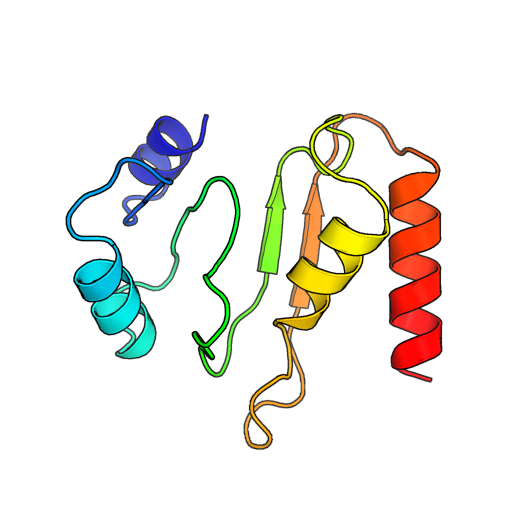12 79 ILE A CA 1
ATOM 621 C C . ILE A 1 79 ? -3.856 -13.701 13.358 1.00 87.12 79 ILE A C 1
ATOM 623 O O . ILE A 1 79 ? -4.027 -14.833 12.914 1.00 87.12 79 ILE A O 1
ATOM 627 N N . ASN A 1 80 ? -4.875 -12.909 13.702 1.00 91.69 80 ASN A N 1
ATOM 628 C CA . ASN A 1 80 ? -6.278 -13.286 13.535 1.00 91.69 80 ASN A CA 1
ATOM 629 C C . ASN A 1 80 ? -6.756 -13.130 12.083 1.00 91.69 80 ASN A C 1
ATOM 631 O O . ASN A 1 80 ? -7.763 -13.721 11.705 1.00 91.69 80 ASN A O 1
ATOM 635 N N . TYR A 1 81 ? -6.030 -12.352 11.273 1.00 90.56 81 TYR A N 1
ATOM 636 C CA . TYR A 1 81 ? -6.318 -12.087 9.863 1.00 90.56 81 TYR A CA 1
ATOM 637 C C . TYR A 1 81 ? -5.030 -12.249 9.035 1.00 90.56 81 TYR A C 1
ATOM 639 O O . TYR A 1 81 ? -4.489 -11.257 8.540 1.00 90.56 81 TYR A O 1
ATOM 647 N N . PRO A 1 82 ? -4.499 -13.485 8.912 1.00 89.25 82 PRO A N 1
ATOM 648 C CA . PRO A 1 82 ? -3.182 -13.742 8.321 1.00 89.25 82 PRO A CA 1
ATOM 649 C C . PRO A 1 82 ? -3.163 -13.615 6.791 1.00 89.25 82 PRO A C 1
ATOM 651 O O . PRO A 1 82 ? -2.100 -13.633 6.176 1.00 89.25 82 PRO A O 1
ATOM 654 N N . THR A 1 83 ? -4.332 -13.498 6.164 1.00 91.50 83 THR A N 1
ATOM 655 C CA . THR A 1 83 ? -4.514 -13.420 4.712 1.00 91.50 83 THR A CA 1
ATOM 656 C C . THR A 1 83 ? -5.204 -12.120 4.318 1.00 91.50 83 THR A C 1
ATOM 658 O O . THR A 1 83 ? -5.953 -11.549 5.105 1.00 91.50 83 THR A O 1
ATOM 661 N N . GLY A 1 84 ? -5.003 -11.700 3.074 1.00 92.56 84 GLY A N 1
ATOM 662 C CA . GLY A 1 84 ? -5.703 -10.589 2.433 1.00 92.56 84 GLY A CA 1
ATOM 663 C C . GLY A 1 84 ? -5.224 -10.437 0.993 1.00 92.56 84 GLY A C 1
ATOM 664 O O . GLY A 1 84 ? -4.427 -11.250 0.511 1.00 92.56 84 GLY A O 1
ATOM 665 N N . GLU A 1 85 ? -5.682 -9.396 0.313 1.00 94.38 85 GLU A N 1
ATOM 666 C CA . GLU A 1 85 ? -5.374 -9.137 -1.087 1.00 94.38 85 GLU A CA 1
ATOM 667 C C . GLU A 1 85 ? -4.487 -7.909 -1.290 1.00 94.38 85 GLU A C 1
ATOM 669 O O . GLU A 1 85 ? -4.606 -6.871 -0.635 1.00 94.38 85 GLU A O 1
ATOM 674 N N . GLY A 1 86 ? -3.568 -8.046 -2.245 1.00 94.69 86 GLY A N 1
ATOM 675 C CA . GLY A 1 86 ? -2.666 -6.991 -2.679 1.00 94.69 86 GLY A CA 1
ATOM 676 C C . GLY A 1 86 ? -2.791 -6.766 -4.178 1.00 94.69 86 GLY A C 1
ATOM 677 O O . GLY A 1 86 ? -2.598 -7.697 -4.958 1.00 94.69 86 GLY A O 1
ATOM 678 N N . LEU A 1 87 ? -3.039 -5.524 -4.590 1.00 95.88 87 LEU A N 1
ATOM 679 C CA . LEU A 1 87 ? -3.133 -5.131 -5.994 1.00 95.88 87 LEU A CA 1
ATOM 680 C C . LEU A 1 87 ? -2.125 -4.026 -6.321 1.00 95.88 87 LEU A C 1
ATOM 682 O O . LEU A 1 87 ? -2.062 -3.003 -5.644 1.00 95.88 87 LEU A O 1
ATOM 686 N N . ILE A 1 88 ? -1.361 -4.206 -7.399 1.00 96.12 88 ILE A N 1
ATOM 687 C CA . ILE A 1 88 ? -0.509 -3.158 -7.972 1.00 96.12 88 ILE A CA 1
ATOM 688 C C . ILE A 1 88 ? -1.084 -2.783 -9.334 1.00 96.12 88 ILE A C 1
ATOM 690 O O . ILE A 1 88 ? -1.082 -3.592 -10.260 1.00 96.12 88 ILE A O 1
ATOM 694 N N . ILE A 1 89 ? -1.562 -1.548 -9.453 1.00 95.62 89 ILE A N 1
ATOM 695 C CA . ILE A 1 89 ? -2.086 -0.985 -10.696 1.00 95.62 89 ILE A CA 1
ATOM 696 C C . ILE A 1 89 ? -0.975 -0.171 -11.350 1.00 95.62 89 ILE A C 1
ATOM 698 O O . ILE A 1 89 ? -0.396 0.716 -10.719 1.00 95.62 89 ILE A O 1
ATOM 702 N N . CYS A 1 90 ? -0.697 -0.463 -12.617 1.00 95.31 90 CYS A N 1
ATOM 703 C CA . CYS A 1 90 ? 0.313 0.229 -13.407 1.00 95.31 90 CYS A CA 1
ATOM 704 C C . CYS A 1 90 ? -0.159 0.463 -14.844 1.00 95.31 90 CYS A C 1
ATOM 706 O O . CYS A 1 90 ? -0.958 -0.310 -15.373 1.00 95.31 90 CYS A O 1
ATOM 708 N N . HIS A 1 91 ? 0.331 1.530 -15.476 1.00 95.50 91 HIS A N 1
ATOM 709 C CA . HIS A 1 91 ? 0.111 1.789 -16.900 1.00 95.50 91 HIS A CA 1
ATOM 710 C C . HIS A 1 91 ? 0.985 0.894 -17.781 1.00 95.50 91 HIS A C 1
ATOM 712 O O . HIS A 1 91 ? 0.552 0.449 -18.844 1.00 95.50 91 HIS A O 1
ATOM 718 N N . HIS 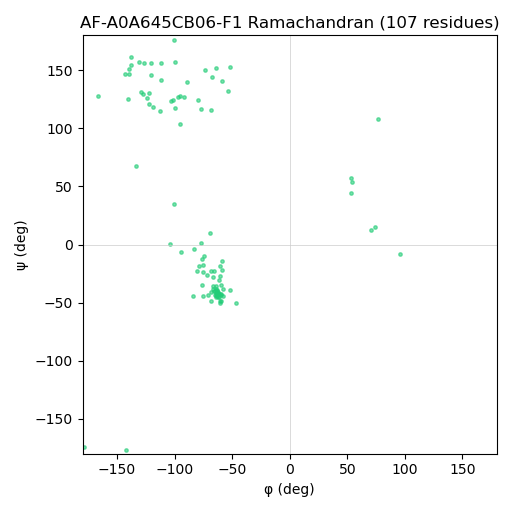A 1 92 ? 2.200 0.599 -17.323 1.00 95.06 92 HIS A N 1
ATOM 719 C CA . HIS A 1 92 ? 3.114 -0.343 -17.953 1.00 95.06 92 HIS A CA 1
ATOM 720 C C . HIS A 1 92 ? 3.820 -1.184 -16.895 1.00 95.06 92 HIS A C 1
ATOM 722 O O . HIS A 1 92 ? 4.104 -0.732 -15.786 1.00 95.06 92 HIS A O 1
ATOM 728 N N . ARG A 1 93 ? 4.110 -2.435 -17.248 1.00 94.19 93 ARG A N 1
ATOM 729 C CA . ARG A 1 93 ? 4.796 -3.370 -16.359 1.00 94.19 93 ARG A CA 1
ATOM 730 C C . ARG A 1 93 ? 6.296 -3.079 -16.370 1.00 94.19 93 ARG A C 1
ATOM 732 O O . ARG A 1 93 ? 6.915 -3.092 -17.430 1.00 94.19 93 ARG A O 1
ATOM 739 N N . GLU A 1 94 ? 6.875 -2.840 -15.196 1.00 95.62 94 GLU A N 1
ATOM 740 C CA . GLU A 1 94 ? 8.318 -2.640 -15.016 1.00 95.62 94 GLU A CA 1
ATOM 741 C C . GLU A 1 94 ? 8.959 -3.785 -14.234 1.00 95.62 94 GLU A C 1
ATOM 743 O O . GLU A 1 94 ? 8.325 -4.421 -13.392 1.00 95.62 94 GLU A O 1
ATOM 748 N N . ARG A 1 95 ? 10.267 -3.970 -14.437 1.00 97.12 95 ARG A N 1
ATOM 749 C CA . ARG A 1 95 ? 11.071 -4.999 -13.767 1.00 97.12 95 ARG A CA 1
ATOM 750 C C . ARG A 1 95 ? 10.934 -4.981 -12.239 1.00 97.12 95 ARG A C 1
ATOM 752 O O . ARG A 1 95 ? 10.827 -6.037 -11.629 1.00 97.12 95 ARG A O 1
ATOM 759 N N . LYS A 1 96 ? 10.862 -3.799 -11.617 1.00 96.62 96 LYS A N 1
ATOM 760 C CA . LYS A 1 96 ? 10.686 -3.671 -10.159 1.00 96.62 96 LYS A CA 1
ATOM 761 C C . LYS A 1 96 ? 9.374 -4.274 -9.642 1.00 96.62 96 LYS A C 1
ATOM 763 O O . LYS A 1 96 ? 9.320 -4.744 -8.510 1.00 96.62 96 LYS A O 1
ATOM 768 N N . ILE A 1 97 ? 8.319 -4.271 -10.463 1.00 97.19 97 ILE A N 1
ATOM 769 C CA . ILE A 1 97 ? 7.031 -4.878 -10.111 1.00 97.19 97 ILE A CA 1
ATOM 770 C C . ILE A 1 97 ? 7.186 -6.400 -10.113 1.00 97.19 97 ILE A C 1
ATOM 772 O O . ILE A 1 97 ? 6.746 -7.061 -9.177 1.00 97.19 97 ILE A O 1
ATOM 776 N N . ASP A 1 98 ? 7.872 -6.954 -11.114 1.00 97.38 98 ASP A N 1
ATOM 777 C CA . ASP A 1 98 ? 8.152 -8.391 -11.185 1.00 97.38 98 ASP A CA 1
ATOM 778 C C . ASP A 1 98 ? 9.029 -8.871 -10.030 1.00 97.38 98 ASP A C 1
ATOM 780 O O . ASP A 1 98 ? 8.717 -9.882 -9.402 1.00 97.38 98 ASP A O 1
ATOM 784 N N . GLU A 1 99 ? 10.078 -8.117 -9.704 1.00 98.06 99 GLU A N 1
ATOM 785 C CA . GLU A 1 99 ? 10.959 -8.400 -8.566 1.00 98.06 99 GLU A CA 1
ATOM 786 C C . GLU A 1 99 ? 10.201 -8.330 -7.230 1.00 98.06 99 GLU A C 1
ATOM 788 O O . GLU A 1 99 ? 10.384 -9.190 -6.366 1.00 98.06 99 GLU A O 1
ATOM 793 N N . CYS A 1 100 ? 9.286 -7.367 -7.072 1.00 97.12 100 CYS A N 1
ATOM 794 C CA . CYS A 1 100 ? 8.398 -7.288 -5.911 1.00 97.12 100 CYS A CA 1
ATOM 795 C C . CYS A 1 100 ? 7.509 -8.538 -5.794 1.00 97.12 100 CYS A C 1
ATOM 797 O O . CYS A 1 100 ? 7.475 -9.178 -4.742 1.00 97.12 100 CYS A O 1
ATOM 799 N N . LEU A 1 101 ? 6.836 -8.936 -6.880 1.00 95.81 101 LEU A N 1
ATOM 800 C CA . LEU A 1 101 ? 5.961 -10.112 -6.889 1.00 95.81 101 LEU A CA 1
ATOM 801 C C . LEU A 1 101 ? 6.730 -11.410 -6.616 1.00 95.81 101 LEU A C 1
ATOM 803 O O . LEU A 1 101 ? 6.236 -12.273 -5.892 1.00 95.81 101 LEU A O 1
ATOM 807 N N . GLN A 1 102 ? 7.935 -11.558 -7.171 1.00 97.19 102 GLN A N 1
ATOM 808 C CA . GLN A 1 102 ? 8.809 -12.695 -6.879 1.00 97.19 102 GLN A CA 1
ATOM 809 C C . GLN A 1 102 ? 9.207 -12.721 -5.403 1.00 97.19 102 GLN A C 1
ATOM 811 O O . GLN A 1 102 ? 9.108 -13.768 -4.769 1.00 97.19 102 GLN A O 1
ATOM 816 N N . THR A 1 103 ? 9.589 -11.573 -4.842 1.00 96.88 103 THR A N 1
ATOM 817 C CA . THR A 1 103 ? 9.960 -11.452 -3.426 1.00 96.88 103 THR A CA 1
ATOM 818 C C . THR A 1 103 ? 8.808 -11.852 -2.510 1.00 96.88 103 THR A C 1
ATOM 820 O O . THR A 1 103 ? 8.993 -12.693 -1.636 1.00 96.88 103 THR A O 1
ATOM 823 N N . ILE A 1 104 ? 7.601 -11.333 -2.754 1.00 94.44 104 ILE A N 1
ATOM 824 C CA . ILE A 1 104 ? 6.407 -11.688 -1.971 1.00 94.44 104 ILE A CA 1
ATOM 825 C C . ILE A 1 104 ? 6.114 -13.192 -2.067 1.00 94.44 104 ILE A C 1
ATOM 827 O O . ILE A 1 104 ? 5.838 -13.827 -1.054 1.00 94.44 104 ILE A O 1
ATOM 831 N N . ARG A 1 105 ? 6.215 -13.793 -3.261 1.00 93.94 105 ARG A N 1
ATOM 832 C CA . ARG A 1 105 ? 6.007 -15.242 -3.435 1.00 93.94 105 ARG A CA 1
ATOM 833 C C . ARG A 1 105 ? 7.026 -16.077 -2.671 1.00 93.94 105 ARG A C 1
ATOM 835 O O . ARG A 1 105 ? 6.638 -17.079 -2.094 1.00 93.94 105 ARG A O 1
ATOM 842 N N . MET A 1 106 ? 8.296 -15.673 -2.660 1.00 95.06 106 MET A N 1
ATOM 843 C CA . MET A 1 106 ? 9.336 -16.363 -1.890 1.00 95.06 106 MET A CA 1
ATOM 844 C C . MET A 1 106 ? 9.111 -16.244 -0.381 1.00 95.06 106 MET A C 1
ATOM 846 O O . MET A 1 106 ? 9.390 -17.189 0.340 1.00 95.06 106 MET A O 1
ATOM 850 N N . MET A 1 107 ? 8.609 -15.101 0.097 1.00 90.69 107 MET A N 1
ATOM 851 C CA . MET A 1 107 ? 8.306 -14.891 1.519 1.00 90.69 107 MET A CA 1
ATOM 852 C C . 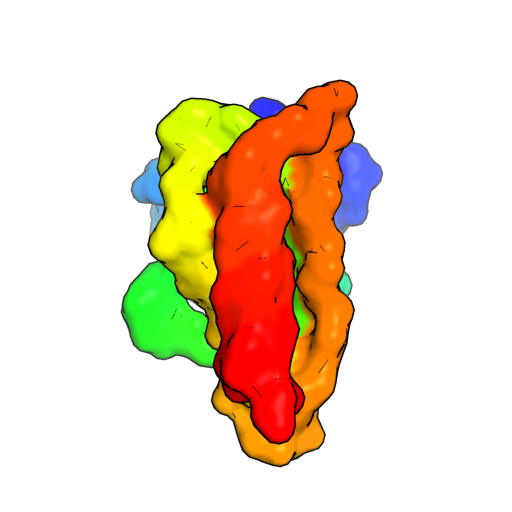MET A 1 107 ? 7.070 -15.667 1.996 1.00 90.69 107 MET A C 1
ATOM 854 O O . MET A 1 107 ? 6.965 -15.950 3.184 1.00 90.69 107 MET A O 1
ATOM 858 N N . ASN A 1 108 ? 6.145 -15.975 1.084 1.00 88.31 108 ASN A N 1
ATOM 859 C CA . ASN A 1 108 ? 4.915 -16.714 1.374 1.00 88.31 108 ASN A CA 1
ATOM 860 C C . ASN A 1 108 ? 5.029 -18.230 1.118 1.00 88.31 108 ASN A C 1
ATOM 862 O O . ASN A 1 108 ? 4.057 -18.941 1.369 1.00 88.31 108 ASN A O 1
ATOM 866 N N . ALA A 1 109 ? 6.146 -18.697 0.551 1.00 81.12 109 ALA A N 1
ATOM 867 C CA . ALA A 1 109 ? 6.420 -20.113 0.298 1.00 81.12 109 ALA A CA 1
ATOM 868 C C . ALA A 1 109 ? 6.859 -20.827 1.582 1.00 81.12 109 ALA A C 1
ATOM 870 O O . ALA A 1 109 ? 6.435 -21.991 1.758 1.00 81.12 109 ALA A O 1
#

Nearest PDB structures (foldseek):
  6o8g-assembly1_A  TM=7.854E-01  e=3.510E-04  [Bacillus] caldotenax
  1c4o-assembly1_A  TM=7.944E-01  e=1.522E-03  Thermus thermophilus HB8
  3v4r-assembly1_B  TM=7.553E-01  e=1.020E-03  Bacillus subtilis
  6o8e-assembly2_B  TM=7.873E-01  e=2.272E-03  [Bacillus] caldotenax
  1d2m-assembly1_A  TM=7.931E-01  e=2.966E-03  Thermus thermophilus HB8

Mean predicted aligned error: 4.39 Å

Sequence (109 aa):
MSLRLAKLLHVPAFNSKTPDKDQLIDQFRQGKWPFLVCTTVLERGITISNIDVCIFNGEHVVFDVASLVQIMGRIGRDINYPTGEGLIICHHRERKIDECLQTIRMMNA

Solvent-accessible surface area (backbone atoms only — not comparable to full-atom values): 6702 Å² total; per-residue (Å²): 107,64,72,59,53,17,60,74,69,72,38,56,66,46,48,97,83,44,90,64,47,66,62,55,50,51,40,39,68,71,61,76,40,98,56,76,40,69,81,73,78,82,55,91,90,67,83,58,66,75,42,66,41,76,41,77,53,53,62,42,86,91,48,52,40,67,57,49,42,58,57,54,62,51,36,33,72,29,88,92,28,61,64,66,54,73,45,75,40,56,95,57,93,45,71,52,56,54,53,25,54,50,50,53,51,63,77,73,106

InterPro domains:
  IPR001650 Helicase, C-terminal domain-like [PF00271] (17-77)
  IPR001650 Helicase, C-terminal domain-like [PS51194] (1-109)
  IPR001650 Helicase, C-terminal domain-like [SM00490] (3-79)
  IPR027417 P-loop containing nucleoside triphosphate hydrolase [G3DSA:3.40.50.300] (5-109)
  IPR027417 P-loop containing nucleoside triphosphate hydrolase [SSF52540] (12-95)

Radius of gyration: 14.17 Å; Cα contacts (8 Å, |Δi|>4): 124; chains: 1; bounding box: 28×38×32 Å

pLDDT: mean 88.56, std 9.02, range [55.56, 98.06]

Foldseek 3Di:
DQVVVCVVVVFEEDEPPDPCVVVSLVCVLVVVTPDYTYDADPDPPDQRPDDEEEAEACVDPVDALVRLLVRRVSQCPDVVRNHDYYYYDHPDDDPSVVSNVVVVVVVVD

Secondary structure (DSSP, 8-state):
-HHHHHHHHT--EE-TT-TTHHHHHHHHHTTS-S--EESS---TT---SS--EEEESTTSTT--HHHHHHHHTTTT-BTTB----EEEE-SS--HHHHHHHHHHHHH--

Organism: NCBI:txid1076179